Protein AF-A0A2N9JAW1-F1 (afdb_monomer_lite)

InterPro domains:
  IPR002110 Ankyrin repeat [PF12796] (51-136)
  IPR002110 Ankyrin repeat [PS50088] (114-138)
  IPR036770 Ankyrin repeat-containing domain superfamily [G3DSA:1.25.40.20] (3-138)

Radius of gyration: 29.63 Å; chains: 1; bounding box: 79×63×68 Å

Structure (mmCIF, N/CA/C/O backbone):
data_AF-A0A2N9JAW1-F1
#
_entry.id   AF-A0A2N9JAW1-F1
#
loop_
_atom_site.group_PDB
_atom_site.id
_atom_site.type_symbol
_atom_site.label_atom_id
_atom_site.label_alt_id
_atom_site.label_comp_id
_atom_site.label_asym_id
_atom_site.label_entity_id
_atom_site.label_seq_id
_atom_site.pdbx_PDB_ins_code
_atom_site.Cartn_x
_atom_site.Cartn_y
_atom_site.Cartn_z
_atom_site.occupancy
_atom_site.B_iso_or_equiv
_atom_site.auth_seq_id
_atom_site.auth_comp_id
_atom_site.auth_asym_id
_atom_site.auth_atom_id
_atom_site.pdbx_PDB_model_num
ATOM 1 N N . MET A 1 1 ? 60.550 -50.483 53.199 1.00 43.91 1 MET A N 1
ATOM 2 C CA . MET A 1 1 ? 60.847 -51.474 52.134 1.00 43.91 1 MET A CA 1
ATOM 3 C C . MET A 1 1 ? 59.52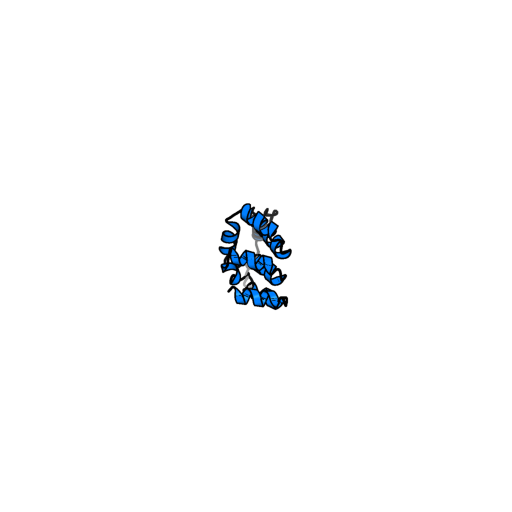9 -52.190 51.863 1.00 43.91 1 MET A C 1
ATOM 5 O O . MET A 1 1 ? 58.942 -52.623 52.835 1.00 43.91 1 MET A O 1
ATOM 9 N N . ALA A 1 2 ? 58.928 -52.240 50.678 1.00 42.50 2 ALA A N 1
ATOM 10 C CA . ALA A 1 2 ? 59.455 -52.228 49.323 1.00 42.50 2 ALA A CA 1
ATOM 11 C C . ALA A 1 2 ? 58.549 -51.429 48.364 1.00 42.50 2 ALA A C 1
ATOM 13 O O . ALA A 1 2 ? 57.363 -51.235 48.618 1.00 42.50 2 ALA A O 1
ATOM 14 N N . LYS A 1 3 ? 59.176 -50.967 47.281 1.00 41.62 3 LYS A N 1
ATOM 15 C CA . LYS A 1 3 ? 58.576 -50.360 46.093 1.00 41.62 3 LYS A CA 1
ATOM 16 C C . LYS A 1 3 ? 57.850 -51.428 45.266 1.00 41.62 3 LYS A C 1
ATOM 18 O O . LYS A 1 3 ? 58.318 -52.564 45.216 1.00 41.62 3 LYS A O 1
ATOM 23 N N . GLY A 1 4 ? 56.778 -51.034 44.590 1.00 37.78 4 GLY A N 1
ATOM 24 C CA . GLY A 1 4 ? 56.129 -51.797 43.528 1.00 37.78 4 GLY A CA 1
ATOM 25 C C . GLY A 1 4 ? 55.535 -50.819 42.519 1.00 37.78 4 GLY A C 1
ATOM 26 O O . GLY A 1 4 ? 54.557 -50.148 42.830 1.00 37.78 4 GLY A O 1
ATOM 27 N N . ASP A 1 5 ? 56.208 -50.692 41.378 1.00 47.00 5 ASP A N 1
ATOM 28 C CA . ASP A 1 5 ? 55.837 -49.891 40.207 1.00 47.00 5 ASP A CA 1
ATOM 29 C C . ASP A 1 5 ? 54.644 -50.493 39.427 1.00 47.00 5 ASP A C 1
ATOM 31 O O . ASP A 1 5 ? 54.203 -51.598 39.740 1.00 47.00 5 ASP A O 1
ATOM 35 N N . VAL A 1 6 ? 54.265 -49.803 38.329 1.00 46.56 6 VAL A N 1
ATOM 36 C CA . VAL A 1 6 ? 53.423 -50.200 37.162 1.00 46.56 6 VAL A CA 1
ATOM 37 C C . VAL A 1 6 ? 52.028 -49.532 37.199 1.00 46.56 6 VAL A C 1
ATOM 39 O O . VAL A 1 6 ? 51.305 -49.691 38.168 1.00 46.56 6 VAL A O 1
ATOM 42 N N . ALA A 1 7 ? 51.543 -48.751 36.224 1.00 43.09 7 ALA A N 1
ATOM 43 C CA . ALA A 1 7 ? 51.976 -48.415 34.868 1.00 43.09 7 ALA A CA 1
ATOM 44 C C . ALA A 1 7 ? 51.642 -46.945 34.545 1.00 43.09 7 ALA A C 1
ATOM 46 O O . ALA A 1 7 ? 50.681 -46.376 35.058 1.00 43.09 7 ALA A O 1
ATOM 47 N N . LYS A 1 8 ? 52.434 -46.359 33.644 1.00 52.06 8 LYS A N 1
ATOM 48 C CA . LYS A 1 8 ? 52.144 -45.091 32.976 1.00 52.06 8 LYS A CA 1
ATOM 49 C C . LYS A 1 8 ? 51.008 -45.313 31.975 1.00 52.06 8 LYS A C 1
ATOM 51 O O . LYS A 1 8 ? 51.184 -46.087 31.040 1.00 52.06 8 LYS A O 1
ATOM 56 N N . THR A 1 9 ? 49.902 -44.601 32.127 1.00 44.69 9 THR A N 1
ATOM 57 C CA . THR A 1 9 ? 49.039 -44.242 30.998 1.00 44.69 9 THR A CA 1
ATOM 58 C C . THR A 1 9 ? 49.443 -42.837 30.588 1.00 44.69 9 THR A C 1
ATOM 60 O O . THR A 1 9 ? 48.996 -41.849 31.169 1.00 44.69 9 THR A O 1
ATOM 63 N N . GLY A 1 10 ? 50.410 -42.781 29.672 1.00 51.53 10 GLY A N 1
ATOM 64 C CA . GLY A 1 10 ? 50.547 -41.631 28.794 1.00 51.53 10 GLY A CA 1
ATOM 65 C C . GLY A 1 10 ? 49.351 -41.570 27.848 1.00 51.53 10 GLY A C 1
ATOM 66 O O . GLY A 1 10 ? 48.612 -42.545 27.708 1.00 51.53 10 GLY A O 1
ATOM 67 N N . ASP A 1 11 ? 49.229 -40.418 27.208 1.00 50.88 11 ASP A N 1
ATOM 68 C CA . ASP A 1 11 ? 48.407 -40.191 26.024 1.00 50.88 11 ASP A CA 1
ATOM 69 C C . ASP A 1 11 ? 46.913 -40.036 26.289 1.00 50.88 11 ASP A C 1
ATOM 71 O O . ASP A 1 11 ? 46.089 -40.808 25.813 1.00 50.88 11 ASP A O 1
ATOM 75 N N . VAL A 1 12 ? 46.557 -38.948 26.970 1.00 47.12 12 VAL A N 1
ATOM 76 C CA . VAL A 1 12 ? 45.393 -38.178 26.534 1.00 47.12 12 VAL A CA 1
ATOM 77 C C . VAL A 1 12 ? 45.806 -36.713 26.547 1.00 47.12 12 VAL A C 1
ATOM 79 O O . VAL A 1 12 ? 46.093 -36.145 27.598 1.00 47.12 12 VAL A O 1
ATOM 82 N N . GLU A 1 13 ? 45.852 -36.150 25.341 1.00 50.09 13 GLU A N 1
ATOM 83 C CA . GLU A 1 13 ? 45.664 -34.724 25.088 1.00 50.09 13 GLU A CA 1
ATOM 84 C C . GLU A 1 13 ? 46.890 -33.802 25.241 1.00 50.09 13 GLU A C 1
ATOM 86 O O . GLU A 1 13 ? 46.864 -32.753 25.879 1.00 50.09 13 GLU A O 1
ATOM 91 N N . MET A 1 14 ? 47.950 -34.125 24.486 1.00 40.88 14 MET A N 1
ATOM 92 C CA . MET A 1 14 ? 48.585 -33.081 23.671 1.00 40.88 14 MET A CA 1
ATOM 93 C C . MET A 1 14 ? 47.556 -32.643 22.621 1.00 40.88 14 MET A C 1
ATOM 95 O O . MET A 1 14 ? 47.456 -33.261 21.565 1.00 40.88 14 MET A O 1
ATOM 99 N N . TRP A 1 15 ? 46.751 -31.628 22.931 1.00 45.47 15 TRP A N 1
ATOM 100 C CA . TRP A 1 15 ? 46.016 -30.905 21.895 1.00 45.47 15 TRP A CA 1
ATOM 101 C C . TRP A 1 15 ? 47.066 -30.192 21.054 1.00 45.47 15 TRP A C 1
ATOM 103 O O . TRP A 1 15 ? 47.860 -29.399 21.572 1.00 45.47 15 TRP A O 1
ATOM 113 N N . ASN A 1 16 ? 47.144 -30.567 19.783 1.00 50.97 16 ASN A N 1
ATOM 114 C CA . ASN A 1 16 ? 48.067 -29.974 18.835 1.00 50.97 16 ASN A CA 1
ATOM 115 C C . ASN A 1 16 ? 47.768 -28.475 18.746 1.00 50.97 16 ASN A C 1
ATOM 117 O O . ASN A 1 16 ? 46.707 -28.077 18.281 1.00 50.97 16 ASN A O 1
ATOM 121 N N . ARG A 1 17 ? 48.738 -27.640 19.134 1.00 50.44 17 ARG A N 1
ATOM 122 C CA . ARG A 1 17 ? 48.723 -26.189 18.868 1.00 50.44 17 ARG A CA 1
ATOM 123 C C . ARG A 1 17 ? 48.594 -25.882 17.364 1.00 50.44 17 ARG A C 1
ATOM 125 O O . ARG A 1 17 ? 48.196 -24.788 17.000 1.00 50.44 17 ARG A O 1
ATOM 132 N N . GLU A 1 18 ? 48.897 -26.859 16.513 1.00 52.97 18 GLU A N 1
ATOM 133 C CA . GLU A 1 18 ? 48.736 -26.784 15.060 1.00 52.97 18 GLU A CA 1
ATOM 134 C C . GLU A 1 18 ? 47.267 -26.930 14.605 1.00 52.97 18 GLU A C 1
ATOM 136 O O . GLU A 1 18 ? 46.909 -26.361 13.582 1.00 52.97 18 GLU A O 1
ATOM 141 N N . GLU A 1 19 ? 46.387 -27.595 15.373 1.00 51.56 19 GLU A N 1
ATOM 142 C CA . GLU A 1 19 ? 44.952 -27.689 15.031 1.00 51.56 19 GLU A CA 1
ATOM 143 C C . GLU A 1 19 ? 44.166 -26.422 15.419 1.00 51.56 19 GLU A C 1
ATOM 145 O O . GLU A 1 19 ? 43.168 -26.096 14.776 1.00 51.56 19 GLU A O 1
ATOM 150 N N . GLU A 1 20 ? 44.622 -25.665 16.427 1.00 52.22 20 GLU A N 1
ATOM 151 C CA . GLU A 1 20 ? 44.025 -24.359 16.759 1.00 52.22 20 GLU A CA 1
ATOM 152 C C . GLU A 1 20 ? 44.361 -23.282 15.708 1.00 52.22 20 GLU A C 1
ATOM 154 O O . GLU A 1 20 ? 43.492 -22.476 15.382 1.00 52.22 20 GLU A O 1
ATOM 159 N N . GLU A 1 21 ? 45.565 -23.292 15.117 1.00 49.16 21 GLU A N 1
ATOM 160 C CA . GLU A 1 21 ? 45.926 -22.350 14.039 1.00 49.16 21 GLU A CA 1
ATOM 161 C C . GLU A 1 21 ? 45.215 -22.674 12.709 1.00 49.16 21 GLU A C 1
ATOM 163 O O . GLU A 1 21 ? 44.808 -21.753 11.996 1.00 49.16 21 GLU A O 1
ATOM 168 N N . GLU A 1 22 ? 44.979 -23.954 12.387 1.00 47.22 22 GLU A N 1
ATOM 169 C CA . GLU A 1 22 ? 44.168 -24.339 11.217 1.00 47.22 22 GLU A CA 1
ATOM 170 C C . GLU A 1 22 ? 42.695 -23.917 11.369 1.00 47.22 22 GLU A C 1
ATOM 172 O O . GLU A 1 22 ? 42.079 -23.470 10.400 1.00 47.22 22 GLU A O 1
ATOM 177 N N . ALA A 1 23 ? 42.131 -23.979 12.581 1.00 49.94 23 ALA A N 1
ATOM 178 C CA . ALA A 1 23 ? 40.768 -23.512 12.839 1.00 49.94 23 ALA A CA 1
ATOM 179 C C . ALA A 1 23 ? 40.619 -21.982 12.692 1.00 49.94 23 ALA A C 1
ATOM 181 O O . ALA A 1 23 ? 39.558 -21.506 12.276 1.00 49.94 23 ALA A O 1
ATOM 182 N N . GLU A 1 24 ? 41.669 -21.208 12.988 1.00 50.66 24 GLU A N 1
ATOM 183 C CA . GLU A 1 24 ? 41.651 -19.743 12.877 1.00 50.66 24 GLU A CA 1
ATOM 184 C C . GLU A 1 24 ? 41.862 -19.246 11.429 1.00 50.66 24 GLU A C 1
ATOM 186 O O . GLU A 1 24 ? 41.272 -18.239 11.031 1.00 50.66 24 GLU A O 1
ATOM 191 N N . GLU A 1 25 ? 42.620 -19.969 10.595 1.00 48.06 25 GLU A N 1
ATOM 192 C CA . GLU A 1 25 ? 42.754 -19.662 9.159 1.00 48.06 25 GLU A CA 1
ATOM 193 C C . GLU A 1 25 ? 41.505 -20.048 8.345 1.00 48.06 25 GLU A C 1
ATOM 195 O O . GLU A 1 25 ? 41.108 -19.305 7.444 1.00 48.06 25 GLU A O 1
ATOM 200 N N . VAL A 1 26 ? 40.805 -21.137 8.696 1.00 52.03 26 VAL A N 1
ATOM 201 C CA . VAL A 1 26 ? 39.533 -21.518 8.042 1.00 52.03 26 VAL A CA 1
ATOM 202 C C . VAL A 1 26 ? 38.417 -20.495 8.317 1.00 52.03 26 VAL A C 1
ATOM 204 O O . VAL A 1 26 ? 37.531 -20.313 7.483 1.00 52.03 26 VAL A O 1
ATOM 207 N N . ALA A 1 27 ? 38.481 -19.752 9.428 1.00 52.66 27 ALA A N 1
ATOM 208 C CA . ALA A 1 27 ? 37.514 -18.702 9.760 1.00 52.66 2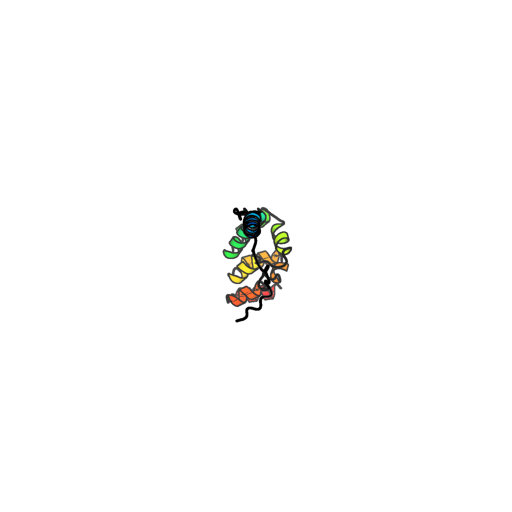7 ALA A CA 1
ATOM 209 C C . ALA A 1 27 ? 37.700 -17.384 8.975 1.00 52.66 27 ALA A C 1
ATOM 211 O O . ALA A 1 27 ? 36.837 -16.508 9.051 1.00 52.66 27 ALA A O 1
ATOM 212 N N . LYS A 1 28 ? 38.794 -17.221 8.214 1.00 55.91 28 LYS A N 1
ATOM 213 C CA . LYS A 1 28 ? 39.022 -16.044 7.349 1.00 55.91 28 LYS A CA 1
ATOM 214 C C . LYS A 1 28 ? 38.552 -16.241 5.904 1.00 55.91 28 LYS A C 1
ATOM 216 O O . LYS A 1 28 ? 38.590 -15.289 5.126 1.00 55.91 28 LYS A O 1
ATOM 221 N N . GLY A 1 29 ? 38.113 -17.446 5.540 1.00 50.59 29 GLY A N 1
ATOM 222 C CA . GLY A 1 29 ? 37.533 -17.734 4.232 1.00 50.59 29 GLY A CA 1
ATOM 223 C C . GLY A 1 29 ? 36.066 -17.310 4.170 1.00 50.59 29 GLY A C 1
ATOM 224 O O . GLY A 1 29 ? 35.218 -17.918 4.812 1.00 50.59 29 GLY A O 1
ATOM 225 N N . ASP A 1 30 ? 35.784 -16.287 3.367 1.00 51.56 30 ASP A N 1
ATOM 226 C CA . ASP A 1 30 ? 34.453 -15.899 2.889 1.00 51.56 30 ASP A CA 1
ATOM 227 C C . ASP A 1 30 ? 33.447 -15.393 3.938 1.00 51.56 30 ASP A C 1
ATOM 229 O O . ASP A 1 30 ? 32.245 -15.660 3.850 1.00 51.56 30 ASP A O 1
ATOM 233 N N . VAL A 1 31 ? 33.882 -14.525 4.860 1.00 53.81 31 VAL A N 1
ATOM 234 C CA . VAL A 1 31 ? 32.953 -13.478 5.315 1.00 53.81 31 VAL A CA 1
ATOM 235 C 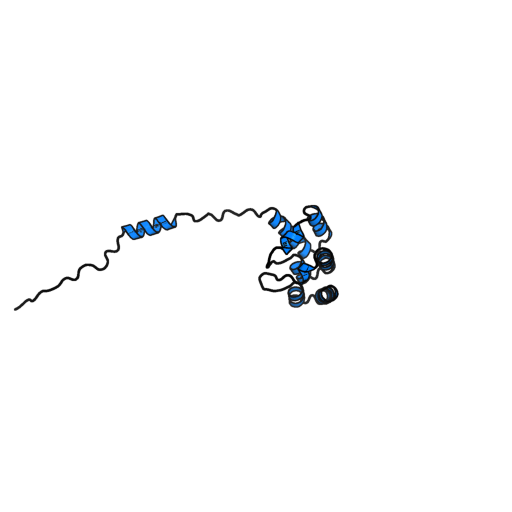C . VAL A 1 31 ? 32.826 -12.512 4.146 1.00 53.81 31 VAL A C 1
ATOM 237 O O . VAL A 1 31 ? 33.630 -11.593 3.997 1.00 53.81 31 VAL A O 1
ATOM 240 N N . ALA A 1 32 ? 31.856 -12.769 3.267 1.00 53.28 32 ALA A N 1
ATOM 241 C CA . ALA A 1 32 ? 31.388 -11.755 2.344 1.00 53.28 32 ALA A CA 1
ATOM 242 C C . ALA A 1 32 ? 31.079 -10.523 3.196 1.00 53.28 32 ALA A C 1
ATOM 244 O O . ALA A 1 32 ? 30.151 -10.544 4.009 1.00 53.28 32 ALA A O 1
ATOM 245 N N . GLU A 1 33 ? 31.910 -9.488 3.061 1.00 51.75 33 GLU A N 1
ATOM 246 C CA . GLU A 1 33 ? 31.549 -8.142 3.462 1.00 51.75 33 GLU A CA 1
ATOM 247 C C . GLU A 1 33 ? 30.117 -7.955 2.973 1.00 51.75 33 GLU A C 1
ATOM 249 O O . GLU A 1 33 ? 29.849 -8.047 1.772 1.00 51.75 33 GLU A O 1
ATOM 254 N N . THR A 1 34 ? 29.175 -7.755 3.893 1.00 51.25 34 THR A N 1
ATOM 255 C CA . THR A 1 34 ? 27.862 -7.222 3.548 1.00 51.25 34 THR A CA 1
ATOM 256 C C . THR A 1 34 ? 28.090 -5.769 3.142 1.00 51.25 34 THR A C 1
ATOM 258 O O . THR A 1 34 ? 27.738 -4.848 3.872 1.00 51.25 34 THR A O 1
ATOM 261 N N . GLY A 1 35 ? 28.801 -5.572 2.030 1.00 49.00 35 GLY A N 1
ATOM 262 C CA . GLY A 1 35 ? 28.821 -4.331 1.294 1.00 49.00 35 GLY A CA 1
ATOM 263 C C . GLY A 1 35 ? 27.388 -4.079 0.876 1.00 49.00 35 GLY A C 1
ATOM 264 O O . GLY A 1 35 ? 26.699 -5.009 0.451 1.00 49.00 35 GLY A O 1
ATOM 265 N N . ASP A 1 36 ? 26.938 -2.855 1.102 1.00 55.25 36 ASP A N 1
ATOM 266 C CA . ASP A 1 36 ? 25.581 -2.396 0.852 1.00 55.25 36 ASP A CA 1
ATOM 267 C C . ASP A 1 36 ? 25.054 -2.982 -0.470 1.00 55.25 36 ASP A C 1
ATOM 269 O O . ASP A 1 36 ? 25.511 -2.621 -1.557 1.00 55.25 36 ASP A O 1
ATOM 273 N N . ILE A 1 37 ? 24.150 -3.967 -0.384 1.00 61.34 37 ILE A N 1
ATOM 274 C CA . ILE A 1 37 ? 23.515 -4.538 -1.571 1.00 61.34 37 ILE A CA 1
ATOM 275 C C . ILE A 1 37 ? 22.588 -3.444 -2.086 1.00 61.34 37 ILE A C 1
ATOM 277 O O . ILE A 1 37 ? 21.517 -3.226 -1.521 1.00 61.34 37 ILE A O 1
ATOM 281 N N . GLU A 1 38 ? 23.033 -2.734 -3.122 1.00 59.19 38 GLU A N 1
ATOM 282 C CA . GLU A 1 38 ? 22.217 -1.742 -3.819 1.00 59.19 38 GLU A CA 1
ATOM 283 C C . GLU A 1 38 ? 20.855 -2.367 -4.168 1.00 59.19 38 GLU A C 1
ATOM 285 O O . GLU A 1 38 ? 20.826 -3.457 -4.763 1.00 59.19 38 GLU A O 1
ATOM 290 N N . PRO A 1 39 ? 19.730 -1.728 -3.786 1.00 66.06 39 PRO A N 1
ATOM 291 C CA . PRO A 1 39 ? 18.408 -2.269 -4.052 1.00 66.06 39 PRO A CA 1
ATOM 292 C C . PRO A 1 39 ? 18.249 -2.527 -5.546 1.00 66.06 39 PRO A C 1
ATOM 294 O O . PRO A 1 39 ? 18.653 -1.719 -6.387 1.00 66.06 39 PRO A O 1
ATOM 297 N N . SER A 1 40 ? 17.635 -3.653 -5.912 1.00 80.06 40 SER A N 1
ATOM 298 C CA . SER A 1 40 ? 17.326 -3.853 -7.320 1.00 80.06 40 SER A CA 1
ATOM 299 C C . SER A 1 40 ? 16.376 -2.743 -7.784 1.00 80.06 40 SER A C 1
ATOM 301 O O . SER A 1 40 ? 15.559 -2.229 -7.019 1.00 80.06 40 SER A O 1
ATOM 303 N N . ARG A 1 41 ? 16.410 -2.403 -9.077 1.00 83.25 41 ARG A N 1
ATOM 304 C CA . ARG A 1 41 ? 15.487 -1.415 -9.667 1.00 83.25 41 ARG A CA 1
ATOM 305 C C . ARG A 1 41 ? 14.008 -1.710 -9.357 1.00 83.25 41 ARG A C 1
ATOM 307 O O . ARG A 1 41 ? 13.180 -0.799 -9.395 1.00 83.25 41 ARG A O 1
ATOM 314 N N . MET A 1 42 ? 13.653 -2.975 -9.111 1.00 82.69 42 MET A N 1
ATOM 315 C CA . MET A 1 42 ? 12.299 -3.338 -8.690 1.00 82.69 42 MET A CA 1
ATOM 316 C C . MET A 1 42 ? 12.034 -3.045 -7.218 1.00 82.69 42 MET A C 1
ATOM 318 O O . MET A 1 42 ? 10.955 -2.540 -6.914 1.00 82.69 42 MET A O 1
ATOM 322 N N . ASP A 1 43 ? 13.003 -3.270 -6.335 1.00 86.56 43 ASP A N 1
ATOM 323 C CA . ASP A 1 43 ? 12.875 -2.946 -4.912 1.00 86.56 43 ASP A CA 1
ATOM 324 C C . ASP A 1 43 ? 12.727 -1.430 -4.713 1.00 86.56 43 ASP A C 1
ATOM 326 O O . ASP A 1 43 ? 11.835 -0.987 -3.995 1.00 86.56 43 ASP A O 1
ATOM 330 N N . GLU A 1 44 ? 13.476 -0.613 -5.464 1.00 91.88 44 GLU A N 1
ATOM 331 C CA . GLU A 1 44 ? 13.318 0.852 -5.455 1.00 91.88 44 GLU A CA 1
ATOM 332 C C . GLU A 1 44 ? 11.921 1.320 -5.897 1.00 91.88 44 GLU A C 1
ATOM 334 O O . GLU A 1 44 ? 11.415 2.356 -5.458 1.00 91.88 44 GLU A O 1
ATOM 339 N N . ARG A 1 45 ? 11.298 0.611 -6.844 1.00 94.69 45 ARG A N 1
ATOM 340 C CA . ARG A 1 45 ? 9.947 0.942 -7.324 1.00 94.69 45 ARG A CA 1
ATOM 341 C C . ARG A 1 45 ? 8.882 0.491 -6.344 1.00 94.69 45 ARG A C 1
ATOM 343 O O . ARG A 1 45 ? 7.901 1.210 -6.170 1.00 94.69 45 ARG A O 1
ATOM 350 N N . LEU A 1 46 ? 9.070 -0.671 -5.724 1.00 94.06 46 LEU A N 1
ATOM 351 C CA . LEU A 1 46 ? 8.207 -1.139 -4.650 1.00 94.06 46 LEU A CA 1
ATOM 352 C C . LEU A 1 46 ? 8.244 -0.159 -3.476 1.00 94.06 46 LEU A C 1
ATOM 354 O O . LEU A 1 46 ? 7.187 0.227 -2.993 1.00 94.06 46 LEU A O 1
ATOM 358 N N . GLU A 1 47 ? 9.421 0.337 -3.101 1.00 95.12 47 GLU A N 1
ATOM 359 C CA . GLU A 1 47 ? 9.545 1.329 -2.032 1.00 95.12 47 GLU A CA 1
ATOM 360 C C . GLU A 1 47 ? 8.812 2.634 -2.372 1.00 95.12 47 GLU A C 1
ATOM 362 O O . GLU A 1 47 ? 8.015 3.141 -1.584 1.00 95.12 47 GLU A O 1
ATOM 367 N N . ARG A 1 48 ? 8.969 3.143 -3.600 1.00 97.62 48 ARG A N 1
ATOM 368 C CA . ARG A 1 48 ? 8.198 4.308 -4.069 1.00 97.62 48 ARG A CA 1
ATOM 369 C C . ARG A 1 48 ? 6.688 4.049 -4.092 1.00 97.62 48 ARG A C 1
ATOM 371 O O . ARG A 1 48 ? 5.909 4.954 -3.798 1.00 97.62 48 ARG A O 1
ATOM 378 N N . MET A 1 49 ? 6.267 2.831 -4.431 1.00 97.94 49 MET A N 1
ATOM 379 C CA . MET A 1 49 ? 4.860 2.424 -4.409 1.00 97.94 49 MET A CA 1
ATOM 380 C C . MET A 1 49 ? 4.313 2.369 -2.977 1.00 97.94 49 MET A C 1
ATOM 382 O O . MET A 1 49 ? 3.189 2.805 -2.729 1.00 97.94 49 MET A O 1
ATOM 386 N N . ASN A 1 50 ? 5.116 1.875 -2.037 1.00 97.81 50 ASN A N 1
ATOM 387 C CA . ASN A 1 50 ? 4.800 1.841 -0.615 1.00 97.81 50 ASN A CA 1
ATOM 388 C C . ASN A 1 50 ? 4.671 3.256 -0.047 1.00 97.81 50 ASN A C 1
ATOM 390 O O . ASN A 1 50 ? 3.689 3.547 0.632 1.00 97.81 50 ASN A O 1
ATOM 394 N N . GLN A 1 51 ? 5.582 4.164 -0.408 1.00 98.50 51 GLN A N 1
ATOM 395 C CA . GLN A 1 51 ? 5.486 5.574 -0.035 1.00 98.50 51 GLN A CA 1
ATOM 396 C C . GLN A 1 51 ? 4.214 6.224 -0.599 1.00 98.50 51 GLN A C 1
ATOM 398 O O . GLN A 1 51 ? 3.484 6.898 0.126 1.00 98.50 51 GLN A O 1
ATOM 403 N N . ALA A 1 52 ? 3.889 5.974 -1.873 1.00 98.69 52 ALA A N 1
ATOM 404 C CA . ALA A 1 52 ? 2.652 6.470 -2.474 1.00 98.69 52 ALA A CA 1
ATOM 405 C C . ALA A 1 52 ? 1.408 5.952 -1.729 1.00 98.69 52 ALA A C 1
ATOM 407 O O . ALA A 1 52 ? 0.463 6.709 -1.513 1.00 98.69 52 ALA A O 1
ATOM 408 N N . ALA A 1 53 ? 1.418 4.691 -1.292 1.00 98.75 53 ALA A N 1
ATOM 409 C CA . ALA A 1 53 ? 0.346 4.120 -0.484 1.00 98.75 53 ALA A CA 1
ATOM 410 C C . ALA A 1 53 ? 0.252 4.747 0.910 1.00 98.75 53 ALA A C 1
ATOM 412 O O . ALA A 1 53 ? -0.854 5.028 1.366 1.00 98.75 53 ALA A O 1
ATOM 413 N N . GLN A 1 54 ? 1.393 5.001 1.552 1.00 98.62 54 GLN A N 1
ATOM 414 C CA . GLN A 1 54 ? 1.492 5.635 2.867 1.00 98.62 54 GLN A CA 1
ATOM 415 C C . GLN A 1 54 ? 0.998 7.087 2.873 1.00 98.62 54 GLN A C 1
ATOM 417 O O . GLN A 1 54 ? 0.540 7.566 3.906 1.00 98.62 54 GLN A O 1
ATOM 422 N N . GLU A 1 55 ? 1.105 7.783 1.741 1.00 98.56 55 GLU A N 1
ATOM 423 C CA . GLU A 1 55 ? 0.616 9.155 1.553 1.00 98.56 55 GLU A CA 1
ATOM 424 C C . GLU A 1 55 ? -0.796 9.213 0.942 1.00 98.56 55 GLU A C 1
ATOM 426 O O . GLU A 1 55 ? -1.393 10.287 0.840 1.00 98.56 55 GLU A O 1
ATOM 431 N N . GLY A 1 56 ? -1.322 8.081 0.463 1.00 98.62 56 GLY A N 1
ATOM 432 C CA . GLY A 1 56 ? -2.546 8.031 -0.338 1.00 98.62 56 GLY A CA 1
ATOM 433 C C . GLY A 1 56 ? -2.421 8.741 -1.694 1.00 98.62 56 GLY A C 1
ATOM 434 O O . GLY A 1 56 ? -3.424 9.191 -2.255 1.00 98.62 56 GLY A O 1
ATOM 435 N N . ASN A 1 57 ? -1.204 8.858 -2.228 1.00 98.75 57 ASN A N 1
ATOM 436 C CA . ASN A 1 57 ? -0.882 9.596 -3.443 1.00 98.75 57 ASN A CA 1
ATOM 437 C C . ASN A 1 57 ? -1.201 8.776 -4.707 1.00 98.75 57 ASN A C 1
ATOM 439 O O . ASN A 1 57 ? -0.394 7.985 -5.201 1.00 98.75 57 ASN A O 1
ATOM 443 N N . ILE A 1 58 ? -2.405 8.981 -5.242 1.00 98.50 58 ILE A N 1
ATOM 444 C CA . ILE A 1 58 ? -2.911 8.270 -6.425 1.00 98.50 58 ILE A CA 1
ATOM 445 C C . ILE A 1 58 ? -2.144 8.652 -7.702 1.00 98.50 58 ILE A C 1
ATOM 447 O O . ILE A 1 58 ? -1.929 7.798 -8.562 1.00 98.50 58 ILE A O 1
ATOM 451 N N . ASP A 1 59 ? -1.689 9.899 -7.828 1.00 98.50 59 ASP A N 1
ATOM 452 C CA . ASP A 1 59 ? -0.935 10.333 -9.009 1.00 98.50 59 ASP A CA 1
ATOM 453 C C . ASP A 1 59 ? 0.427 9.629 -9.070 1.00 98.50 59 ASP A C 1
ATOM 455 O O . ASP A 1 59 ? 0.810 9.095 -10.113 1.00 98.50 59 ASP A O 1
ATOM 459 N N . ALA A 1 60 ? 1.134 9.548 -7.936 1.00 98.50 60 ALA A N 1
ATOM 460 C CA . ALA A 1 60 ? 2.379 8.791 -7.829 1.00 98.50 60 ALA A CA 1
ATOM 461 C C . ALA A 1 60 ? 2.165 7.298 -8.122 1.00 98.50 60 ALA A C 1
ATOM 463 O O . ALA A 1 60 ? 2.961 6.701 -8.848 1.00 98.50 60 ALA A O 1
ATOM 464 N N . PHE A 1 61 ? 1.063 6.716 -7.634 1.00 98.50 61 PHE A N 1
ATOM 465 C CA . PHE A 1 61 ? 0.682 5.341 -7.962 1.00 98.50 61 PHE A CA 1
ATOM 466 C C . PHE A 1 61 ? 0.570 5.124 -9.472 1.00 98.50 61 PHE A C 1
ATOM 468 O O . PHE A 1 61 ? 1.244 4.251 -10.018 1.00 98.50 61 PHE A O 1
ATOM 475 N N . TYR A 1 62 ? -0.228 5.932 -10.170 1.00 98.44 62 TYR A N 1
ATOM 476 C CA . TYR A 1 62 ? -0.413 5.767 -11.611 1.00 98.44 62 TYR A CA 1
ATOM 477 C C . TYR A 1 62 ? 0.850 6.064 -12.422 1.00 98.44 62 TYR A C 1
ATOM 479 O O . TYR A 1 62 ? 1.101 5.375 -13.412 1.00 98.44 62 TYR A O 1
ATOM 487 N N . ASN A 1 63 ? 1.679 7.016 -11.988 1.00 98.25 63 ASN A N 1
ATOM 488 C CA . ASN A 1 63 ? 2.978 7.271 -12.611 1.00 98.25 63 ASN A CA 1
ATOM 489 C C . ASN A 1 63 ? 3.898 6.044 -12.517 1.00 98.25 63 ASN A C 1
ATOM 491 O O . ASN A 1 63 ? 4.507 5.669 -13.516 1.00 98.25 63 ASN A O 1
ATOM 495 N N . LEU A 1 64 ? 3.944 5.360 -11.368 1.00 97.81 64 LEU A N 1
ATOM 496 C CA . LEU A 1 64 ? 4.736 4.135 -11.202 1.00 97.81 64 LEU A CA 1
ATOM 497 C C . LEU A 1 64 ? 4.223 2.980 -12.071 1.00 97.81 64 LEU A C 1
ATOM 499 O O . LEU A 1 64 ? 5.026 2.246 -12.640 1.00 97.81 64 LEU A O 1
ATOM 503 N N . ILE A 1 65 ? 2.902 2.840 -12.225 1.00 97.06 65 ILE A N 1
ATOM 504 C CA . ILE A 1 65 ? 2.318 1.859 -13.156 1.00 97.06 65 ILE A CA 1
ATOM 505 C C . ILE A 1 65 ? 2.688 2.180 -14.605 1.00 97.06 65 ILE A C 1
ATOM 507 O O . ILE A 1 65 ? 2.924 1.275 -15.403 1.00 97.06 65 ILE A O 1
ATOM 511 N N . TRP A 1 66 ? 2.759 3.463 -14.956 1.00 96.88 66 TRP A N 1
ATOM 512 C CA . TRP A 1 66 ? 3.187 3.883 -16.285 1.00 96.88 66 TRP A CA 1
ATOM 513 C C . TRP A 1 66 ? 4.686 3.639 -16.521 1.00 96.88 66 TRP A C 1
ATOM 515 O O . TRP A 1 66 ? 5.075 3.215 -17.609 1.00 96.88 66 TRP A O 1
ATOM 525 N N . GLU A 1 67 ? 5.524 3.843 -15.500 1.00 96.06 67 GLU A N 1
ATOM 526 C CA . GLU A 1 67 ? 6.954 3.508 -15.532 1.00 96.06 67 GLU A CA 1
ATOM 527 C C . GLU A 1 67 ? 7.217 1.999 -15.632 1.00 96.06 67 GLU A C 1
ATOM 529 O O . GLU A 1 67 ? 8.239 1.590 -16.198 1.00 96.06 67 GLU A O 1
ATOM 534 N N . ASP A 1 68 ? 6.351 1.176 -15.034 1.00 94.81 68 ASP A N 1
ATOM 535 C CA . ASP A 1 68 ? 6.442 -0.278 -15.081 1.00 94.81 68 ASP A CA 1
ATOM 536 C C . ASP A 1 68 ? 5.082 -0.973 -14.935 1.00 94.81 68 ASP A C 1
ATOM 538 O O . ASP A 1 68 ? 4.556 -1.191 -13.840 1.00 94.81 68 ASP A O 1
ATOM 542 N N . VAL A 1 69 ? 4.551 -1.414 -16.073 1.00 94.88 69 VAL A N 1
ATOM 543 C CA . VAL A 1 69 ? 3.258 -2.101 -16.153 1.00 94.88 69 VAL A CA 1
ATOM 544 C C . VAL A 1 69 ? 3.246 -3.476 -15.472 1.00 94.88 69 VAL A C 1
ATOM 546 O O . VAL A 1 69 ? 2.169 -3.987 -15.172 1.00 94.88 69 VAL A O 1
ATOM 549 N N . ASN A 1 70 ? 4.413 -4.079 -15.210 1.00 95.50 70 ASN A N 1
ATOM 550 C CA . ASN A 1 70 ? 4.523 -5.402 -14.590 1.00 95.50 70 ASN A CA 1
ATOM 551 C C . ASN A 1 70 ? 4.707 -5.336 -13.067 1.00 95.50 70 ASN A C 1
ATOM 553 O O . ASN A 1 70 ? 4.739 -6.381 -12.418 1.00 95.50 70 ASN A O 1
ATOM 557 N N . LEU A 1 71 ? 4.808 -4.140 -12.475 1.00 95.81 71 LEU A N 1
ATOM 558 C CA . LEU A 1 71 ? 5.105 -3.972 -11.050 1.00 95.81 71 LEU A CA 1
ATOM 559 C C . LEU A 1 71 ? 4.083 -4.673 -10.141 1.00 95.81 71 LEU A C 1
ATOM 561 O O . LEU A 1 71 ? 4.463 -5.366 -9.200 1.00 95.81 71 LEU A O 1
ATOM 565 N N . LEU A 1 72 ? 2.786 -4.554 -10.439 1.00 96.94 72 LEU A N 1
ATOM 566 C CA . LEU A 1 72 ? 1.750 -5.222 -9.641 1.00 96.94 72 LEU A CA 1
ATOM 567 C C . LEU A 1 72 ? 1.781 -6.744 -9.802 1.00 96.94 72 LEU A C 1
ATOM 569 O O . LEU A 1 72 ? 1.453 -7.454 -8.857 1.00 96.94 72 LEU A O 1
ATOM 573 N N . GLU A 1 73 ? 2.168 -7.248 -10.975 1.00 97.06 73 GLU A N 1
ATOM 574 C CA . GLU A 1 73 ? 2.309 -8.688 -11.210 1.00 97.06 73 GLU A CA 1
ATOM 575 C C . GLU A 1 73 ? 3.498 -9.258 -10.438 1.00 97.06 73 GLU A C 1
ATOM 577 O O . GLU A 1 73 ? 3.371 -10.294 -9.791 1.00 97.06 73 GLU A O 1
ATOM 582 N N . TYR A 1 74 ? 4.621 -8.537 -10.432 1.00 95.50 74 TYR A N 1
ATOM 583 C CA . TYR A 1 74 ? 5.794 -8.886 -9.636 1.00 95.50 74 TYR A CA 1
ATOM 584 C C . TYR A 1 74 ? 5.450 -9.017 -8.146 1.00 95.50 74 TYR A C 1
ATOM 586 O O . TYR A 1 74 ? 5.719 -10.057 -7.547 1.00 95.50 74 TYR A O 1
ATOM 594 N N . ILE A 1 75 ? 4.786 -8.008 -7.568 1.00 96.19 75 ILE A N 1
ATOM 595 C CA . ILE A 1 75 ? 4.360 -8.033 -6.159 1.00 96.19 75 ILE A CA 1
ATOM 596 C C . ILE A 1 75 ? 3.397 -9.201 -5.908 1.00 96.19 75 ILE A C 1
ATOM 598 O O . ILE A 1 75 ? 3.494 -9.878 -4.885 1.00 96.19 75 ILE A O 1
ATOM 602 N N . ASP A 1 76 ? 2.471 -9.469 -6.833 1.00 96.81 76 ASP A N 1
ATOM 603 C CA . ASP A 1 76 ? 1.506 -10.561 -6.678 1.00 96.81 76 ASP A CA 1
ATOM 604 C C . ASP A 1 76 ? 2.148 -11.952 -6.736 1.00 96.81 76 ASP A C 1
ATOM 606 O O . ASP A 1 76 ? 1.655 -12.883 -6.101 1.00 96.81 76 ASP A O 1
ATOM 610 N N . GLY A 1 77 ? 3.273 -12.095 -7.436 1.00 96.44 77 GLY A N 1
ATOM 611 C CA . GLY A 1 77 ? 4.040 -13.338 -7.483 1.00 96.44 77 GLY A CA 1
ATOM 612 C C . GLY A 1 77 ? 4.724 -13.703 -6.160 1.00 96.44 77 GLY A C 1
ATOM 613 O O . GLY A 1 77 ? 5.068 -14.867 -5.953 1.00 96.44 77 GLY A O 1
ATOM 614 N N . LEU A 1 78 ? 4.902 -12.745 -5.245 1.00 94.62 78 LEU A N 1
ATOM 615 C CA . LEU A 1 78 ? 5.525 -12.993 -3.943 1.00 94.62 78 LEU A CA 1
ATOM 616 C C . LEU A 1 78 ? 4.550 -13.751 -3.024 1.00 94.62 78 LEU A C 1
ATOM 618 O O . LEU A 1 78 ? 3.403 -13.329 -2.892 1.00 94.62 78 LEU A O 1
ATOM 622 N N . PRO A 1 79 ? 4.942 -14.853 -2.363 1.00 93.06 79 PRO A N 1
ATOM 623 C CA . PRO A 1 79 ? 4.011 -15.645 -1.554 1.00 93.06 79 PRO A CA 1
ATOM 624 C C . PRO A 1 79 ? 3.517 -14.895 -0.307 1.00 93.06 79 PRO A C 1
ATOM 626 O O . PRO A 1 79 ? 2.329 -14.954 0.007 1.00 93.06 79 PRO A O 1
ATOM 629 N N . PHE A 1 80 ? 4.415 -14.160 0.353 1.00 94.94 80 PHE A N 1
ATOM 630 C CA . PHE A 1 80 ? 4.143 -13.327 1.523 1.00 94.94 80 PHE A CA 1
ATOM 631 C C . PHE A 1 80 ? 4.845 -11.986 1.337 1.00 94.94 80 PHE A C 1
ATOM 633 O O . PHE A 1 80 ? 6.054 -11.960 1.108 1.00 94.94 80 PHE A O 1
ATOM 640 N N . VAL A 1 81 ? 4.097 -10.885 1.390 1.00 95.88 81 VAL A N 1
ATOM 641 C CA . VAL A 1 81 ? 4.653 -9.534 1.224 1.00 95.88 81 VAL A CA 1
ATOM 642 C C . VAL A 1 81 ? 3.709 -8.486 1.800 1.00 95.88 81 VAL A C 1
ATOM 644 O O . VAL A 1 81 ? 2.488 -8.572 1.628 1.00 95.88 81 VAL A O 1
ATOM 647 N N . ASP A 1 82 ? 4.269 -7.449 2.416 1.00 96.25 82 ASP A N 1
ATOM 648 C CA . ASP A 1 82 ? 3.537 -6.214 2.672 1.00 96.25 82 ASP A CA 1
ATOM 649 C C . ASP A 1 82 ? 3.284 -5.485 1.352 1.00 96.25 82 ASP A C 1
ATOM 651 O O . ASP A 1 82 ? 4.074 -4.680 0.870 1.00 96.25 82 ASP A O 1
ATOM 655 N N . THR A 1 83 ? 2.166 -5.827 0.712 1.00 97.94 83 THR A N 1
ATOM 656 C CA . THR A 1 83 ? 1.671 -5.053 -0.428 1.00 97.94 83 THR A CA 1
ATOM 657 C C . THR A 1 83 ? 1.426 -3.590 -0.046 1.00 97.94 83 THR A C 1
ATOM 659 O O . THR A 1 83 ? 1.027 -3.309 1.086 1.00 97.94 83 THR A O 1
ATOM 662 N N . PRO A 1 84 ? 1.480 -2.663 -1.011 1.00 98.44 84 PRO A N 1
ATOM 663 C CA . PRO A 1 84 ? 1.054 -1.291 -0.759 1.00 98.44 84 PRO A CA 1
ATOM 664 C C . PRO A 1 84 ? -0.421 -1.191 -0.310 1.00 98.44 84 PRO A C 1
ATOM 666 O O . PRO A 1 84 ? -0.809 -0.220 0.334 1.00 98.44 84 PRO A O 1
ATOM 669 N N . LEU A 1 85 ? -1.259 -2.206 -0.573 1.00 98.56 85 LEU A N 1
ATOM 670 C CA . LEU A 1 85 ? -2.624 -2.252 -0.047 1.00 98.56 85 LEU A CA 1
ATOM 671 C C . LEU A 1 85 ? -2.658 -2.476 1.474 1.00 98.56 85 LEU A C 1
ATOM 673 O O . LEU A 1 85 ? -3.541 -1.926 2.123 1.00 98.56 85 LEU A O 1
ATOM 677 N N . HIS A 1 86 ? -1.708 -3.220 2.057 1.00 98.75 86 HIS A N 1
ATOM 678 C CA . HIS A 1 86 ? -1.554 -3.323 3.516 1.00 98.75 86 HIS A CA 1
ATOM 679 C C . HIS A 1 86 ? -1.319 -1.946 4.134 1.00 98.75 86 HIS A C 1
ATOM 681 O O . HIS A 1 86 ? -2.019 -1.558 5.068 1.00 98.75 86 HIS A O 1
ATOM 687 N N . ILE A 1 87 ? -0.389 -1.192 3.547 1.00 98.75 87 ILE A N 1
ATOM 688 C CA . ILE A 1 87 ? 0.002 0.146 3.994 1.00 98.75 87 ILE A CA 1
ATOM 689 C C . ILE A 1 87 ? -1.182 1.112 3.882 1.00 98.75 87 ILE A C 1
ATOM 691 O O . ILE A 1 87 ? -1.579 1.725 4.871 1.00 98.75 87 ILE A O 1
ATOM 695 N N . ALA A 1 88 ? -1.821 1.192 2.710 1.00 98.81 88 ALA A N 1
ATOM 696 C CA . ALA A 1 88 ? -2.979 2.062 2.507 1.00 98.81 88 ALA A CA 1
ATOM 697 C C . ALA A 1 88 ? -4.164 1.689 3.414 1.00 98.81 88 ALA A C 1
ATOM 699 O O . ALA A 1 88 ? -4.878 2.575 3.883 1.00 98.81 88 ALA A O 1
ATOM 700 N N . ALA A 1 89 ? -4.380 0.393 3.670 1.00 98.75 89 ALA A N 1
ATOM 701 C CA . ALA A 1 89 ? -5.424 -0.086 4.570 1.00 98.75 89 ALA A CA 1
ATOM 702 C C . ALA A 1 89 ? -5.147 0.295 6.031 1.00 98.75 89 ALA A C 1
ATOM 704 O O . ALA A 1 89 ? -6.048 0.779 6.711 1.00 98.75 89 ALA A O 1
ATOM 705 N N . SER A 1 90 ? -3.900 0.125 6.477 1.00 98.62 90 SER A N 1
ATOM 706 C CA . SER A 1 90 ? -3.419 0.525 7.802 1.00 98.62 90 SER A CA 1
ATOM 707 C C . SER A 1 90 ? -3.500 2.036 8.031 1.00 98.62 90 SER A C 1
ATOM 709 O O . SER A 1 90 ? -3.733 2.458 9.156 1.00 98.62 90 SER A O 1
ATOM 711 N N . ALA A 1 91 ? -3.292 2.840 6.984 1.00 98.38 91 ALA A N 1
ATOM 712 C CA . ALA A 1 91 ? -3.278 4.303 7.043 1.00 98.38 91 ALA A CA 1
ATOM 713 C C . ALA A 1 91 ? -4.633 4.963 6.705 1.00 98.38 91 ALA A C 1
ATOM 715 O O . ALA A 1 91 ? -4.722 6.187 6.622 1.00 98.38 91 ALA A O 1
ATOM 716 N N . GLY A 1 92 ? -5.683 4.179 6.430 1.00 98.38 92 GLY A N 1
ATOM 717 C CA . GLY A 1 92 ? -7.019 4.714 6.139 1.00 98.38 92 GLY A CA 1
ATOM 718 C C . GLY A 1 92 ? -7.180 5.366 4.757 1.00 98.38 92 GLY A C 1
ATOM 719 O O . GLY A 1 92 ? -8.184 6.036 4.491 1.00 98.38 92 GLY A O 1
ATOM 720 N N . HIS A 1 93 ? -6.246 5.163 3.823 1.00 98.75 93 HIS A N 1
ATOM 721 C CA . HIS A 1 93 ? -6.275 5.774 2.489 1.00 98.75 93 HIS A CA 1
ATOM 722 C C . HIS A 1 93 ? -7.236 5.057 1.529 1.00 98.75 93 HIS A C 1
ATOM 724 O O . HIS A 1 93 ? -6.834 4.381 0.581 1.00 98.75 93 HIS A O 1
ATOM 730 N N . ILE A 1 94 ? -8.543 5.225 1.763 1.00 98.44 94 ILE A N 1
ATOM 731 C CA . ILE A 1 94 ? -9.617 4.511 1.051 1.00 98.44 94 ILE A CA 1
ATOM 732 C C . ILE A 1 94 ? -9.518 4.683 -0.463 1.00 98.44 94 ILE A C 1
ATOM 734 O O . ILE A 1 94 ? -9.560 3.693 -1.183 1.00 98.44 94 ILE A O 1
ATOM 738 N N . SER A 1 95 ? -9.387 5.908 -0.973 1.00 98.44 95 SER A N 1
ATOM 739 C CA . SER A 1 95 ? -9.369 6.140 -2.424 1.00 98.44 95 SER A CA 1
ATOM 740 C C . SER A 1 95 ? -8.209 5.411 -3.107 1.00 98.44 95 SER A C 1
ATOM 742 O O . SER A 1 95 ? -8.416 4.759 -4.127 1.00 98.44 95 SER A O 1
ATOM 744 N N . PHE A 1 96 ? -7.018 5.447 -2.504 1.00 98.69 96 PHE A N 1
ATOM 745 C CA . PHE A 1 96 ? -5.850 4.718 -2.992 1.00 98.69 96 PHE A CA 1
ATOM 746 C C . PHE A 1 96 ? -6.088 3.205 -2.968 1.00 98.69 96 PHE A C 1
ATOM 748 O O . PHE A 1 96 ? -5.900 2.530 -3.979 1.00 98.69 96 PHE A O 1
ATOM 755 N N . ALA A 1 97 ? -6.564 2.678 -1.835 1.00 98.44 97 ALA A N 1
ATOM 756 C CA . ALA A 1 97 ? -6.856 1.257 -1.675 1.00 98.44 97 ALA A CA 1
ATOM 757 C C . ALA A 1 97 ? -7.869 0.755 -2.718 1.00 98.44 97 ALA A C 1
ATOM 759 O O . ALA A 1 97 ? -7.687 -0.315 -3.297 1.00 98.44 97 ALA A O 1
ATOM 760 N N . MET A 1 98 ? -8.909 1.543 -3.005 1.00 97.81 98 MET A N 1
ATOM 761 C CA . MET A 1 98 ? -9.918 1.196 -4.008 1.00 97.81 98 MET A CA 1
ATOM 762 C C . MET A 1 98 ? -9.348 1.195 -5.428 1.00 97.81 98 MET A C 1
ATOM 764 O O . MET A 1 98 ? -9.638 0.270 -6.183 1.00 97.81 98 MET A O 1
ATOM 768 N N . GLU A 1 99 ? -8.511 2.170 -5.792 1.00 98.06 99 GLU A N 1
ATOM 769 C CA . GLU A 1 99 ? -7.841 2.168 -7.100 1.00 98.06 99 GLU A CA 1
ATOM 770 C C . GLU A 1 99 ? -6.874 0.987 -7.241 1.00 98.06 99 GLU A C 1
ATOM 772 O O . GLU A 1 99 ? -6.843 0.326 -8.280 1.00 98.06 99 GLU A O 1
ATOM 777 N N . MET A 1 100 ? -6.139 0.652 -6.181 1.00 97.38 100 MET A N 1
ATOM 778 C CA . MET A 1 100 ? -5.257 -0.512 -6.176 1.00 97.38 100 MET A CA 1
ATOM 779 C C . MET A 1 100 ? -6.036 -1.816 -6.353 1.00 97.38 100 MET A C 1
ATOM 781 O O . MET A 1 100 ? -5.694 -2.623 -7.216 1.00 97.38 100 MET A O 1
ATOM 785 N N . MET A 1 101 ? -7.124 -2.004 -5.602 1.00 96.94 101 MET A N 1
ATOM 786 C CA . MET A 1 101 ? -7.990 -3.178 -5.735 1.00 96.94 101 MET A CA 1
ATOM 787 C C . MET A 1 101 ? -8.692 -3.242 -7.091 1.00 96.94 101 MET A C 1
ATOM 789 O O . MET A 1 101 ? -8.927 -4.336 -7.596 1.00 96.94 101 MET A O 1
ATOM 793 N N . ARG A 1 102 ? -8.990 -2.095 -7.712 1.00 96.56 102 ARG A N 1
ATOM 794 C CA . ARG A 1 102 ? -9.537 -2.032 -9.073 1.00 96.56 102 ARG A CA 1
ATOM 795 C C . ARG A 1 102 ? -8.564 -2.611 -10.101 1.00 96.56 102 ARG A C 1
ATOM 797 O O . ARG A 1 102 ? -9.008 -3.255 -11.048 1.00 96.56 102 ARG A O 1
ATOM 804 N N . LEU A 1 103 ? -7.261 -2.373 -9.935 1.00 96.75 103 LEU A N 1
ATOM 805 C CA . LEU A 1 103 ? -6.228 -2.884 -10.842 1.00 96.75 103 LEU A CA 1
ATOM 806 C C . LEU A 1 103 ? -5.760 -4.300 -10.484 1.00 96.75 103 LEU A C 1
ATOM 808 O O . LEU A 1 103 ? -5.469 -5.086 -11.385 1.00 96.75 103 LEU A O 1
ATOM 812 N N . LYS A 1 104 ? -5.687 -4.637 -9.192 1.00 97.44 104 LYS A N 1
ATOM 813 C CA . LYS A 1 104 ? -5.173 -5.924 -8.705 1.00 97.44 104 LYS A CA 1
ATOM 814 C C . LYS A 1 104 ? -5.981 -6.451 -7.506 1.00 97.44 104 LYS A C 1
ATOM 816 O O . LYS A 1 104 ? -5.526 -6.373 -6.364 1.00 97.44 104 LYS A O 1
ATOM 821 N N . PRO A 1 105 ? -7.173 -7.035 -7.744 1.00 96.44 105 PRO A N 1
ATOM 822 C CA . PRO A 1 105 ? -8.054 -7.515 -6.674 1.00 96.44 105 PRO A CA 1
ATOM 823 C C . PRO A 1 105 ? -7.431 -8.581 -5.757 1.00 96.44 105 PRO A C 1
ATOM 825 O O . PRO A 1 105 ? -7.797 -8.672 -4.587 1.00 96.44 105 PRO A O 1
ATOM 828 N N . SER A 1 106 ? -6.474 -9.376 -6.256 1.00 96.38 106 SER A N 1
ATOM 829 C CA . SER A 1 106 ? -5.789 -10.425 -5.481 1.00 96.38 106 SER A CA 1
ATOM 830 C C . SER A 1 106 ? -5.104 -9.892 -4.219 1.00 96.38 106 SER A C 1
ATOM 832 O O . SER A 1 106 ? -5.032 -10.608 -3.217 1.00 96.38 106 SER A O 1
ATOM 834 N N . PHE A 1 107 ? -4.685 -8.622 -4.209 1.00 97.62 107 PHE A N 1
ATOM 835 C CA . PHE A 1 107 ? -4.046 -8.000 -3.048 1.00 97.62 107 PHE A CA 1
ATOM 836 C C . PHE A 1 107 ? -4.950 -7.962 -1.813 1.00 97.62 107 PHE A C 1
ATOM 838 O O . PHE A 1 107 ? -4.443 -8.036 -0.699 1.00 97.62 107 PHE A O 1
ATOM 845 N N . ALA A 1 108 ? -6.277 -7.929 -1.976 1.00 96.94 108 ALA A N 1
ATOM 846 C CA . ALA A 1 108 ? -7.218 -7.880 -0.853 1.00 96.94 108 ALA A CA 1
ATOM 847 C C . ALA A 1 108 ? -7.130 -9.103 0.076 1.00 96.94 108 ALA A C 1
ATOM 849 O O . ALA A 1 108 ? -7.513 -9.040 1.246 1.00 96.94 108 ALA A O 1
ATOM 850 N N . ARG A 1 109 ? -6.628 -10.229 -0.445 1.00 95.50 109 ARG A N 1
ATOM 851 C CA . ARG A 1 109 ? -6.503 -11.499 0.284 1.00 95.50 109 ARG A CA 1
ATOM 852 C C . ARG A 1 109 ? -5.053 -11.912 0.507 1.00 95.50 109 ARG A C 1
ATOM 854 O O . ARG A 1 109 ? -4.826 -12.952 1.120 1.00 95.50 109 ARG A O 1
ATOM 861 N N . LYS A 1 110 ? -4.092 -11.138 0.001 1.00 96.88 110 LYS A N 1
ATOM 862 C CA . LYS A 1 110 ? -2.679 -11.489 0.077 1.00 96.88 110 LYS A CA 1
ATOM 863 C C . LYS A 1 110 ? -2.198 -11.368 1.525 1.00 96.88 110 LYS A C 1
ATOM 865 O O . LYS A 1 110 ? -2.434 -10.322 2.122 1.00 96.88 110 LYS A O 1
ATOM 870 N N . PRO A 1 111 ? -1.567 -12.406 2.091 1.00 97.69 111 PRO A N 1
ATOM 871 C CA . PRO A 1 111 ? -0.969 -12.309 3.410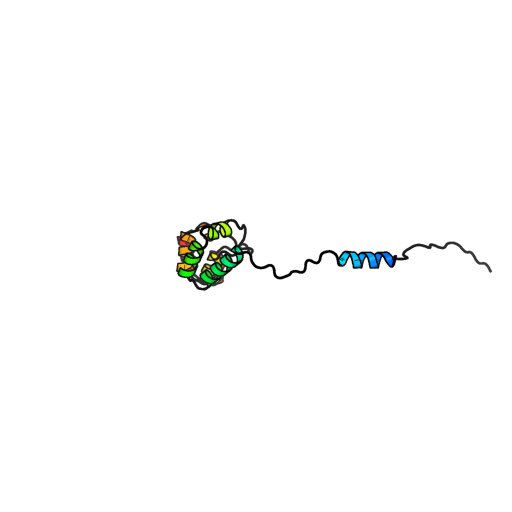 1.00 97.69 111 PRO A CA 1
ATOM 872 C C . PRO A 1 111 ? 0.389 -11.603 3.336 1.00 97.69 111 PRO A C 1
ATOM 874 O O . PRO A 1 111 ? 1.172 -11.814 2.403 1.00 97.69 111 PRO A O 1
ATOM 877 N N . ASN A 1 112 ? 0.686 -10.798 4.344 1.00 98.00 112 ASN A N 1
ATOM 878 C CA . ASN A 1 112 ? 2.035 -10.348 4.645 1.00 98.00 112 ASN A CA 1
ATOM 879 C C . ASN A 1 112 ? 2.823 -11.443 5.411 1.00 98.00 112 ASN A C 1
ATOM 881 O O . ASN A 1 112 ? 2.273 -12.523 5.665 1.00 98.00 112 ASN A O 1
ATOM 885 N N . PRO A 1 113 ? 4.105 -11.221 5.761 1.00 97.88 113 PRO A N 1
ATOM 886 C CA . PRO A 1 113 ? 4.917 -12.203 6.490 1.00 97.88 113 PRO A CA 1
ATOM 887 C C . PRO A 1 113 ? 4.345 -12.645 7.847 1.00 97.88 113 PRO A C 1
ATOM 889 O O . PRO A 1 113 ? 4.570 -13.784 8.251 1.00 97.88 113 PRO A O 1
ATOM 892 N N . ASP A 1 114 ? 3.553 -11.798 8.510 1.00 97.62 114 ASP A N 1
ATOM 893 C CA . ASP A 1 114 ? 2.860 -12.124 9.766 1.00 97.62 114 ASP A CA 1
ATOM 894 C C . ASP A 1 114 ? 1.543 -12.895 9.546 1.00 97.62 114 ASP A C 1
ATOM 896 O O . ASP A 1 114 ? 0.849 -13.266 10.494 1.00 97.62 114 ASP A O 1
ATOM 900 N N . GLY A 1 115 ? 1.171 -13.145 8.287 1.00 97.69 115 GLY A N 1
ATOM 901 C CA . GLY A 1 115 ? -0.078 -13.802 7.908 1.00 97.69 115 GLY A CA 1
ATOM 902 C C . GLY A 1 115 ? -1.295 -12.873 7.902 1.00 97.69 115 GLY A C 1
ATOM 903 O O . GLY A 1 115 ? -2.419 -13.341 7.702 1.00 97.69 115 GLY A O 1
ATOM 904 N N . PHE A 1 116 ? -1.102 -11.568 8.094 1.00 98.44 116 PHE A N 1
ATOM 905 C CA . PHE A 1 116 ? -2.172 -10.583 8.038 1.00 98.44 116 PHE A CA 1
ATOM 906 C C . PHE A 1 116 ? -2.464 -10.183 6.599 1.00 98.44 116 PHE A C 1
ATOM 908 O O . PHE A 1 116 ? -1.566 -10.010 5.790 1.00 98.44 116 PHE A O 1
ATOM 915 N N . SER A 1 117 ? -3.745 -10.032 6.287 1.00 98.12 117 SER A N 1
ATOM 916 C CA . SER A 1 117 ? -4.208 -9.397 5.048 1.00 98.12 117 SER A CA 1
ATOM 917 C C . SER A 1 117 ? -4.551 -7.921 5.293 1.00 98.12 117 SER A C 1
ATOM 919 O O . SER A 1 117 ? -4.682 -7.519 6.456 1.00 98.12 117 SER A O 1
ATOM 921 N N . PRO A 1 118 ? -4.797 -7.101 4.253 1.00 98.50 118 PRO A N 1
ATOM 922 C CA . PRO A 1 118 ? -5.029 -5.664 4.432 1.00 98.50 118 PRO A CA 1
ATOM 923 C C . PRO A 1 118 ? -6.170 -5.317 5.400 1.00 98.50 118 PRO A C 1
ATOM 925 O O . PRO A 1 118 ? -6.065 -4.366 6.170 1.00 98.50 118 PRO A O 1
ATOM 928 N N . ILE A 1 119 ? -7.242 -6.119 5.436 1.00 98.44 119 ILE A N 1
ATOM 929 C CA . ILE A 1 119 ? -8.358 -5.899 6.371 1.00 98.44 119 ILE A CA 1
ATOM 930 C C . ILE A 1 119 ? -7.965 -6.121 7.839 1.00 98.44 119 ILE A C 1
ATOM 932 O O . ILE A 1 119 ? -8.514 -5.456 8.714 1.00 98.44 119 ILE A O 1
ATOM 936 N N . HIS A 1 120 ? -7.006 -7.009 8.124 1.00 98.50 120 HIS A N 1
ATOM 937 C CA . HIS A 1 120 ? -6.507 -7.209 9.487 1.00 98.50 120 HIS A CA 1
ATOM 938 C C . HIS A 1 120 ? -5.786 -5.954 9.983 1.00 98.50 120 HIS A C 1
ATOM 940 O O . HIS A 1 120 ? -6.034 -5.520 11.105 1.00 98.50 120 HIS A O 1
ATOM 946 N N . LEU A 1 121 ? -4.960 -5.337 9.132 1.00 98.56 121 LEU A N 1
ATOM 947 C CA . LEU A 1 121 ? -4.251 -4.107 9.487 1.00 98.56 121 LEU A CA 1
ATOM 948 C C . LEU A 1 121 ? -5.200 -2.911 9.608 1.00 98.56 121 LEU A C 1
ATOM 950 O O . LEU A 1 121 ? -5.054 -2.116 10.531 1.00 98.56 121 LEU A O 1
ATOM 954 N N . ALA A 1 122 ? -6.220 -2.810 8.749 1.00 98.62 122 ALA A N 1
ATOM 955 C CA . ALA A 1 122 ? -7.265 -1.795 8.908 1.00 98.62 122 ALA A CA 1
ATOM 956 C C . ALA A 1 122 ? -8.004 -1.937 10.253 1.00 98.62 122 ALA A C 1
ATOM 958 O O . ALA A 1 122 ? -8.279 -0.943 10.917 1.00 98.62 122 ALA A O 1
ATOM 959 N N . LEU A 1 123 ? -8.296 -3.170 10.689 1.00 98.44 123 LEU A N 1
ATOM 960 C CA . LEU A 1 123 ? -8.911 -3.428 11.997 1.00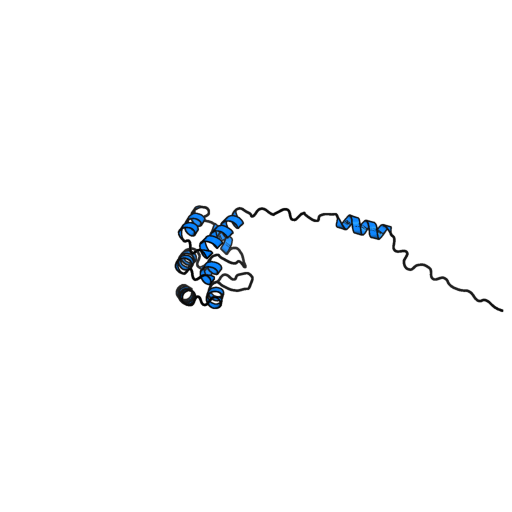 98.44 123 LEU A CA 1
ATOM 961 C C . LEU A 1 123 ? -7.984 -3.063 13.163 1.00 98.44 123 LEU A C 1
ATOM 963 O O . LEU A 1 123 ? -8.443 -2.446 14.120 1.00 98.44 123 LEU A O 1
ATOM 967 N N . GLN A 1 124 ? -6.701 -3.433 13.090 1.00 98.44 124 GLN A N 1
ATOM 968 C CA . GLN A 1 124 ? -5.711 -3.131 14.134 1.00 98.44 124 GLN A CA 1
ATOM 969 C C . GLN A 1 124 ? -5.498 -1.626 14.334 1.00 98.44 124 GLN A C 1
ATOM 971 O O . GLN A 1 124 ? -5.223 -1.206 15.454 1.00 98.44 124 GLN A O 1
ATOM 976 N N . ASN A 1 125 ? -5.661 -0.830 13.275 1.00 98.25 125 ASN A N 1
ATOM 977 C CA . ASN A 1 125 ? -5.501 0.626 13.306 1.00 98.25 125 ASN A CA 1
ATOM 978 C C . ASN A 1 125 ? -6.831 1.389 13.419 1.00 98.25 125 ASN A C 1
ATOM 980 O O . ASN A 1 125 ? -6.859 2.598 13.234 1.00 98.25 125 ASN A O 1
ATOM 984 N N . GLU A 1 126 ? -7.935 0.700 13.728 1.00 98.31 126 GLU A N 1
ATOM 985 C CA . GLU A 1 126 ? -9.260 1.310 13.919 1.00 98.31 126 GLU A CA 1
ATOM 986 C C . GLU A 1 126 ? -9.802 2.060 12.679 1.00 98.31 126 GLU A C 1
ATOM 988 O O . GLU A 1 126 ? -10.681 2.919 12.776 1.00 98.31 126 GLU A O 1
ATOM 993 N N . GLU A 1 127 ? -9.363 1.673 11.478 1.00 98.56 127 GLU A N 1
ATOM 994 C CA . GLU A 1 127 ? -9.791 2.251 10.201 1.00 98.56 127 GLU A CA 1
ATOM 995 C C . GLU A 1 127 ? -11.142 1.674 9.742 1.00 98.56 127 GLU A C 1
ATOM 997 O O . GLU A 1 127 ? -11.277 1.007 8.712 1.00 98.56 127 GLU A O 1
ATOM 1002 N N . ILE A 1 128 ? -12.197 1.921 10.523 1.00 97.94 128 ILE A N 1
ATOM 1003 C CA . ILE A 1 128 ? -13.517 1.282 10.361 1.00 97.94 128 ILE A CA 1
ATOM 1004 C C . ILE A 1 128 ? -14.129 1.522 8.972 1.00 97.94 128 ILE A C 1
ATOM 1006 O O . ILE A 1 128 ? -14.705 0.613 8.368 1.00 97.94 128 ILE A O 1
ATOM 1010 N N . ASN A 1 129 ? -13.976 2.729 8.421 1.00 98.12 129 ASN A N 1
ATOM 1011 C CA . ASN A 1 129 ? -14.468 3.032 7.075 1.00 98.12 129 ASN A CA 1
ATOM 1012 C C . ASN A 1 129 ? -13.719 2.225 6.005 1.00 98.12 129 ASN A C 1
ATOM 1014 O O . ASN A 1 129 ? -14.346 1.750 5.059 1.00 98.12 129 ASN A O 1
ATOM 1018 N N . MET A 1 130 ? -12.407 2.025 6.164 1.00 98.31 130 MET A N 1
ATOM 1019 C CA . MET A 1 130 ? -11.626 1.159 5.282 1.00 98.31 130 MET A CA 1
ATOM 1020 C C . MET A 1 130 ? -12.122 -0.284 5.369 1.00 98.31 130 MET A C 1
ATOM 1022 O O . MET A 1 130 ? -12.390 -0.891 4.335 1.00 98.31 130 MET A O 1
ATOM 1026 N N . VAL A 1 131 ? -12.330 -0.813 6.579 1.00 98.00 131 VAL A N 1
ATOM 1027 C CA . VAL A 1 131 ? -12.860 -2.171 6.791 1.00 98.00 131 VAL A CA 1
ATOM 1028 C C . VAL A 1 131 ? -14.184 -2.364 6.052 1.00 98.00 131 VAL A C 1
ATOM 1030 O O . VAL A 1 131 ? -14.336 -3.326 5.299 1.00 98.00 131 VAL A O 1
ATOM 1033 N N . HIS A 1 132 ? -15.127 -1.427 6.194 1.00 97.50 132 HIS A N 1
ATOM 1034 C CA . HIS A 1 132 ? -16.397 -1.488 5.468 1.00 97.50 132 HIS A CA 1
ATOM 1035 C C . HIS A 1 132 ? -16.211 -1.499 3.949 1.00 97.50 132 HIS A C 1
ATOM 1037 O O . HIS A 1 132 ? -16.905 -2.242 3.258 1.00 97.50 132 HIS A O 1
ATOM 1043 N N . ARG A 1 133 ? -15.277 -0.703 3.420 1.00 96.44 133 ARG A N 1
ATOM 1044 C CA . ARG A 1 133 ? -14.998 -0.662 1.980 1.00 96.44 133 ARG A CA 1
ATOM 1045 C C . ARG A 1 133 ? -14.345 -1.948 1.485 1.00 96.44 133 ARG A C 1
ATOM 1047 O O . ARG A 1 133 ? -14.783 -2.470 0.466 1.00 96.44 133 ARG A O 1
ATOM 1054 N N . LEU A 1 134 ? -13.384 -2.504 2.219 1.00 95.38 134 LEU A N 1
ATOM 1055 C CA . LEU A 1 134 ? -12.758 -3.787 1.888 1.00 95.38 134 LEU A CA 1
ATOM 1056 C C . LEU A 1 134 ? -13.776 -4.940 1.891 1.00 95.38 134 LEU A C 1
ATOM 1058 O O . LEU A 1 134 ? -13.713 -5.800 1.022 1.00 95.38 134 LEU A O 1
ATOM 1062 N N . LEU A 1 135 ? -14.758 -4.930 2.801 1.00 94.88 135 LEU A N 1
ATOM 1063 C CA . LEU A 1 135 ? -15.835 -5.931 2.843 1.00 94.88 135 LEU A CA 1
ATOM 1064 C C . LEU A 1 135 ? -16.848 -5.816 1.694 1.00 94.88 135 LEU A C 1
ATOM 1066 O O . LEU A 1 135 ? -17.534 -6.786 1.396 1.00 94.88 135 LEU A O 1
ATOM 1070 N N . GLN A 1 136 ? -16.987 -4.643 1.074 1.00 89.50 136 GLN A N 1
ATOM 1071 C CA . GLN A 1 136 ? -17.923 -4.436 -0.039 1.00 89.50 136 GLN A CA 1
ATOM 1072 C C . GLN A 1 136 ? -17.360 -4.877 -1.393 1.00 89.50 136 GLN A C 1
ATOM 1074 O O . GLN A 1 136 ? -18.131 -5.119 -2.319 1.00 89.50 136 GLN A O 1
ATOM 1079 N N . VAL A 1 137 ? -16.034 -4.908 -1.526 1.00 74.19 137 VAL A N 1
ATOM 1080 C CA . VAL A 1 137 ? -15.343 -5.125 -2.807 1.00 74.19 137 VAL A CA 1
ATOM 1081 C C . VAL A 1 137 ? -14.766 -6.546 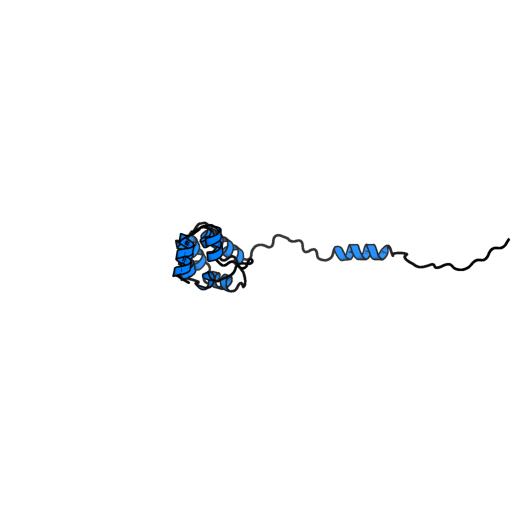-2.916 1.00 74.19 137 VAL A C 1
ATOM 1083 O O . VAL A 1 137 ? -14.333 -6.940 -3.997 1.00 74.19 137 VAL A O 1
ATOM 1086 N N . ASN A 1 138 ? -14.774 -7.320 -1.826 1.00 54.72 138 ASN A N 1
ATOM 1087 C CA . ASN A 1 138 ? -14.156 -8.645 -1.723 1.00 54.72 138 ASN A CA 1
ATOM 1088 C C . ASN A 1 138 ? -15.175 -9.792 -1.731 1.00 54.72 138 ASN A C 1
ATOM 1090 O O . ASN A 1 138 ? -16.271 -9.617 -1.153 1.00 54.72 138 ASN A O 1
#

Sequence (138 aa):
MAKGDVAKTGDVEMWNREEEEEAEEVAKGDVAETGDIEPSRMDERLERMNQAAQEGNIDAFYNLIWEDVNLLEYIDGLPFVDTPLHIAASAGHISFAMEMMRLKPSFARKPNPDGFSPIHLALQNEEINMVHRLLQVN

pLDDT: mean 83.05, std 21.47, range [37.78, 98.81]

Foldseek 3Di:
DDDDDDDDPDDDDPPPPVVVVVVVVVVPPDPPPPPPPPDDPLRVLQVQLLVCLLVLPVVSNVVSCVVPVCSLVVVLPDQAADHSLLNNLLNLSQVSNVVSCVVPVSQQCRHHPVGDGSLNSNVVNVSVVSNVSSVVSD

Secondary structure (DSSP, 8-state):
-----------S----HHHHHHHHHHTTS--------PPPHHHHHHHHHHHHHHHT-HHHHHHHHHH-TTHHHHHHHSSS---HHHHHHHTT-HHHHHHHHHH-GGGGG---TTS--HHHHHHHTT-HHHHHHHHHH-

Organism: Fagus sylvatica (NCBI:txid28930)